Protein AF-A0A8J1TVE8-F1 (afdb_monomer_lite)

Foldseek 3Di:
DDPDPPPPPPPPPPPVVVVVVLCCLQWVVQWDWDQPDDVPGIDTDTDDAADDDPDDRNDPVSCVCRHPPDDDDDDDDPDDPDDDDDPPDDDDDPDDDDDDDPPPDDD

Radius of gyration: 25.02 Å; chains: 1; bounding box: 79×29×69 Å

Secondary structure (DSSP, 8-state):
-----S-S----TTTHHHHHHHHHHHHGGG-EEEE--TTT-EEEE--------SS-TTSHHHHHHT-TT--PPPP-----SS----TT---PPP----PPP------

Organism: Owenia fusiformis (NCBI:txid6347)

Structure (mmCIF, N/CA/C/O backbone):
data_AF-A0A8J1TVE8-F1
#
_entry.id   AF-A0A8J1TVE8-F1
#
loop_
_atom_site.group_PDB
_atom_site.id
_atom_site.type_symbol
_atom_site.label_atom_id
_atom_site.label_alt_id
_atom_site.label_comp_id
_atom_site.label_asym_id
_atom_site.label_entity_id
_atom_site.label_seq_id
_atom_site.pdbx_PDB_ins_code
_atom_site.Cartn_x
_atom_site.Cartn_y
_atom_site.Cartn_z
_atom_site.occupancy
_atom_site.B_iso_or_equiv
_atom_site.auth_seq_id
_atom_site.auth_comp_id
_atom_site.auth_asym_id
_atom_site.auth_atom_id
_atom_site.pdbx_PDB_model_num
ATOM 1 N N . MET A 1 1 ? 22.915 -6.184 45.557 1.00 38.84 1 MET A N 1
ATOM 2 C CA . MET A 1 1 ? 21.531 -6.255 45.030 1.00 38.84 1 MET A CA 1
ATOM 3 C C . MET A 1 1 ? 21.530 -5.686 43.615 1.00 38.84 1 MET A C 1
ATOM 5 O O . MET A 1 1 ? 21.576 -4.475 43.461 1.00 38.84 1 MET A O 1
ATOM 9 N N . VAL A 1 2 ? 21.570 -6.534 42.583 1.00 38.03 2 VAL A N 1
ATOM 10 C CA . VAL A 1 2 ? 21.583 -6.089 41.177 1.00 38.03 2 VAL A CA 1
ATOM 11 C C . VAL A 1 2 ? 20.168 -6.236 40.624 1.00 38.03 2 VAL A C 1
ATOM 13 O O . VAL A 1 2 ? 19.670 -7.349 40.479 1.00 38.03 2 VAL A O 1
ATOM 16 N N . ARG A 1 3 ? 19.495 -5.111 40.353 1.00 47.44 3 ARG A N 1
ATOM 17 C CA . ARG A 1 3 ? 18.222 -5.097 39.620 1.00 47.44 3 ARG A CA 1
ATOM 18 C C . ARG A 1 3 ? 18.520 -5.343 38.141 1.00 47.44 3 ARG A C 1
ATOM 20 O O . ARG A 1 3 ? 18.865 -4.417 37.413 1.00 47.44 3 ARG A O 1
ATOM 27 N N . LEU A 1 4 ? 18.392 -6.593 37.704 1.00 42.81 4 LEU A N 1
ATOM 28 C CA . LEU A 1 4 ? 18.327 -6.935 36.284 1.00 42.81 4 LEU A CA 1
ATOM 29 C C . LEU A 1 4 ? 17.038 -6.339 35.699 1.00 42.81 4 LEU A C 1
ATOM 31 O O . LEU A 1 4 ? 15.930 -6.765 36.019 1.00 42.81 4 LEU A O 1
ATOM 35 N N . SER A 1 5 ? 17.199 -5.301 34.878 1.00 48.25 5 SER A N 1
ATOM 36 C CA . SER A 1 5 ? 16.125 -4.682 34.104 1.00 48.25 5 SER A CA 1
ATOM 37 C C . SER A 1 5 ? 15.546 -5.701 33.123 1.00 48.25 5 SER A C 1
ATOM 39 O O . SER A 1 5 ? 16.208 -6.131 32.180 1.00 48.25 5 SER A O 1
ATOM 41 N N . LEU A 1 6 ? 14.284 -6.065 33.333 1.00 43.56 6 LEU A N 1
ATOM 42 C CA . LEU A 1 6 ? 13.504 -6.998 32.519 1.00 43.56 6 LEU A CA 1
ATOM 43 C C . LEU A 1 6 ? 13.029 -6.347 31.199 1.00 43.56 6 LEU A C 1
ATOM 45 O O . LEU A 1 6 ? 11.880 -6.486 30.796 1.00 43.56 6 LEU A O 1
ATOM 49 N N . ARG A 1 7 ? 13.902 -5.588 30.521 1.00 43.41 7 ARG A N 1
ATOM 50 C CA . ARG A 1 7 ? 13.625 -4.924 29.230 1.00 43.41 7 ARG A CA 1
ATOM 51 C C . ARG A 1 7 ? 14.476 -5.470 28.078 1.00 43.41 7 ARG A C 1
ATOM 53 O O . ARG A 1 7 ? 14.826 -4.732 27.168 1.00 43.41 7 ARG A O 1
ATOM 60 N N . ALA A 1 8 ? 14.823 -6.755 28.105 1.00 46.28 8 ALA A N 1
ATOM 61 C CA . ALA A 1 8 ? 15.706 -7.351 27.097 1.00 46.28 8 ALA A CA 1
ATOM 62 C C . ALA A 1 8 ? 15.230 -8.710 26.552 1.00 46.28 8 ALA A C 1
ATOM 64 O O . ALA A 1 8 ? 16.051 -9.499 26.100 1.00 46.28 8 ALA A O 1
ATOM 65 N N . LEU A 1 9 ? 13.923 -9.009 26.570 1.00 39.97 9 LEU A 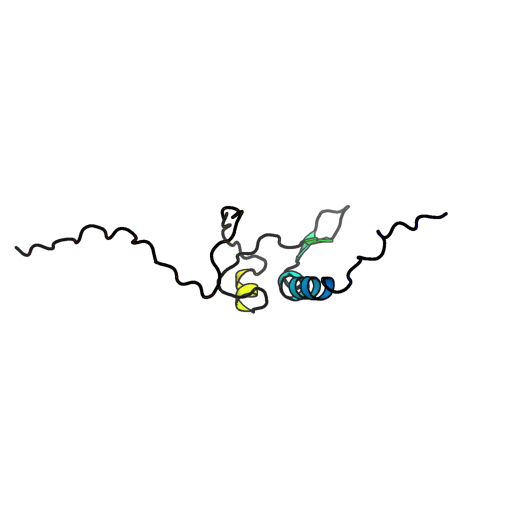N 1
ATOM 66 C CA . LEU A 1 9 ? 13.423 -10.296 26.049 1.00 39.97 9 LEU A CA 1
ATOM 67 C C . LEU A 1 9 ? 12.236 -10.224 25.083 1.00 39.97 9 LEU A C 1
ATOM 69 O O . LEU A 1 9 ? 11.818 -11.262 24.581 1.00 39.97 9 LEU A O 1
ATOM 73 N N . CYS A 1 10 ? 11.738 -9.040 24.719 1.00 41.44 10 CYS A N 1
ATOM 74 C CA . CYS A 1 10 ? 10.696 -8.942 23.692 1.00 41.44 10 CYS A CA 1
ATOM 75 C C . CYS A 1 10 ? 11.278 -8.535 22.328 1.00 41.44 10 CYS A C 1
ATOM 77 O O . CYS A 1 10 ? 10.969 -7.482 21.784 1.00 41.44 10 CYS A O 1
ATOM 79 N N . SER A 1 11 ? 12.159 -9.370 21.770 1.00 47.28 11 SER A N 1
ATOM 80 C CA . SER A 1 11 ? 12.396 -9.405 20.320 1.00 47.28 11 SER A CA 1
ATOM 81 C C . SER A 1 11 ? 11.623 -10.604 19.776 1.00 47.28 11 SER A C 1
ATOM 83 O O . SER A 1 11 ? 12.164 -11.696 19.599 1.00 47.28 11 SER A O 1
ATOM 85 N N . SER A 1 12 ? 10.310 -10.443 19.621 1.00 48.81 12 SER A N 1
ATOM 86 C CA . SER A 1 12 ? 9.426 -11.506 19.151 1.00 48.81 12 SER A CA 1
ATOM 87 C C . SER A 1 12 ? 9.733 -11.828 17.682 1.00 48.81 12 SER A C 1
ATOM 89 O O . SER A 1 12 ? 9.385 -11.112 16.747 1.00 48.81 12 SER A O 1
ATOM 91 N N . LYS A 1 13 ? 10.408 -12.957 17.458 1.00 51.09 13 LYS A N 1
ATOM 92 C CA . LYS A 1 13 ? 10.749 -13.493 16.130 1.00 51.09 13 LYS A CA 1
ATOM 93 C C . LYS A 1 13 ? 9.527 -14.002 15.329 1.00 51.09 13 LYS A C 1
ATOM 95 O O . LYS A 1 13 ? 9.715 -14.527 14.240 1.00 51.09 13 LYS A O 1
ATOM 100 N N . GLY A 1 14 ? 8.300 -13.848 15.840 1.00 51.44 14 GLY A N 1
ATOM 101 C CA . GLY A 1 14 ? 7.071 -14.412 15.259 1.00 51.44 14 GLY A CA 1
ATOM 102 C C . GLY A 1 14 ? 6.380 -13.553 14.192 1.00 51.44 14 GLY A C 1
ATOM 103 O O . GLY A 1 14 ? 5.870 -14.101 13.223 1.00 51.44 14 GLY A O 1
ATOM 104 N N . PHE A 1 15 ? 6.412 -12.219 14.303 1.00 53.16 15 PHE A N 1
ATOM 105 C CA . PHE A 1 15 ? 5.717 -11.336 13.344 1.00 53.16 15 PHE A CA 1
ATOM 106 C C . PHE A 1 15 ? 6.475 -11.130 12.021 1.00 53.16 15 PHE A C 1
ATOM 108 O O . PHE A 1 15 ? 5.878 -10.819 10.998 1.00 53.16 15 PHE A O 1
ATOM 115 N N . LYS A 1 16 ? 7.787 -11.396 11.994 1.00 64.94 16 LYS A N 1
ATOM 116 C CA . LYS A 1 16 ? 8.632 -11.122 10.819 1.00 64.94 16 LYS A CA 1
ATOM 117 C C . LYS A 1 16 ? 8.395 -12.059 9.634 1.00 64.94 16 LYS A C 1
ATOM 119 O O . LYS A 1 16 ? 8.815 -11.726 8.533 1.00 64.94 16 LYS A O 1
ATOM 124 N N . TYR A 1 17 ? 7.810 -13.242 9.835 1.00 74.38 17 TYR A N 1
ATOM 125 C CA . TYR A 1 17 ? 7.579 -14.176 8.727 1.00 74.38 17 TYR A CA 1
ATOM 126 C C . TYR A 1 17 ? 6.461 -13.683 7.813 1.00 74.38 17 TYR A C 1
ATOM 128 O O . TYR A 1 17 ? 6.648 -13.639 6.600 1.00 74.38 17 TYR A O 1
ATOM 136 N N . TRP A 1 18 ? 5.325 -13.301 8.401 1.00 71.88 18 TRP A N 1
ATOM 137 C CA . TRP A 1 18 ? 4.154 -12.878 7.643 1.00 71.88 18 TRP A CA 1
ATOM 138 C C . TRP A 1 18 ? 4.418 -11.562 6.914 1.00 71.88 18 TRP A C 1
ATOM 140 O O . TRP A 1 18 ? 4.226 -11.519 5.705 1.00 71.88 18 TRP A O 1
ATOM 150 N N . ASP A 1 19 ? 4.990 -10.559 7.588 1.00 74.94 19 ASP A N 1
ATOM 151 C CA . ASP A 1 19 ? 5.379 -9.293 6.948 1.00 74.94 19 ASP A CA 1
ATOM 152 C C . ASP A 1 19 ? 6.337 -9.533 5.774 1.00 74.94 19 ASP A C 1
ATOM 154 O O . ASP A 1 19 ? 6.115 -9.065 4.662 1.00 74.94 19 ASP A O 1
ATOM 158 N N . ARG A 1 20 ? 7.364 -10.368 5.974 1.00 77.75 20 ARG A N 1
ATOM 159 C CA . ARG A 1 20 ? 8.345 -10.686 4.929 1.00 77.75 20 ARG A CA 1
ATOM 160 C C . ARG A 1 20 ? 7.739 -11.492 3.781 1.00 77.75 20 ARG A C 1
ATOM 162 O O . ARG A 1 20 ? 8.199 -11.365 2.649 1.00 77.75 20 ARG A O 1
ATOM 169 N N . TRP A 1 21 ? 6.743 -12.333 4.057 1.00 81.00 21 TRP A N 1
ATOM 170 C CA . TRP A 1 21 ? 6.008 -13.072 3.034 1.00 81.00 21 TRP A CA 1
ATOM 171 C C . TRP A 1 21 ? 5.102 -12.140 2.227 1.00 81.00 21 TRP A C 1
ATOM 173 O O . TRP A 1 21 ? 5.164 -12.172 1.000 1.00 81.00 21 TRP A O 1
ATOM 183 N N . VAL A 1 22 ? 4.337 -11.269 2.892 1.00 75.81 22 VAL A N 1
ATOM 184 C CA . VAL A 1 22 ? 3.488 -10.260 2.244 1.00 75.81 22 VAL A CA 1
ATOM 185 C C . VAL A 1 22 ? 4.340 -9.322 1.396 1.00 75.81 22 VAL A C 1
ATOM 187 O O . VAL A 1 22 ? 4.021 -9.125 0.226 1.00 75.81 22 VAL A O 1
ATOM 190 N N . ASP A 1 23 ? 5.460 -8.826 1.921 1.00 77.19 23 ASP A N 1
ATOM 191 C CA . ASP A 1 23 ? 6.389 -7.974 1.175 1.00 77.19 23 ASP A CA 1
ATOM 192 C C . ASP A 1 23 ? 6.962 -8.689 -0.049 1.00 77.19 23 ASP A C 1
ATOM 194 O O . ASP A 1 23 ? 7.098 -8.114 -1.134 1.00 77.19 23 ASP A O 1
ATOM 198 N N . ARG A 1 24 ? 7.284 -9.978 0.102 1.00 76.62 24 ARG A N 1
ATOM 199 C CA . ARG A 1 24 ? 7.797 -10.785 -1.000 1.00 76.62 24 ARG A CA 1
ATOM 200 C C . ARG A 1 24 ? 6.737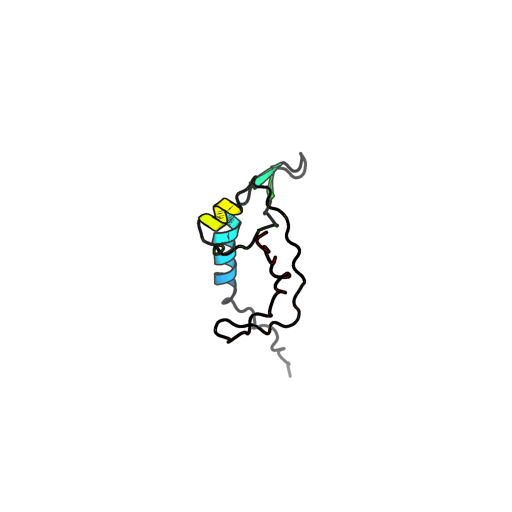 -10.979 -2.078 1.00 76.62 24 ARG A C 1
ATOM 202 O O . ARG A 1 24 ? 7.028 -10.721 -3.242 1.00 76.62 24 ARG A O 1
ATOM 209 N N . GLU A 1 25 ? 5.534 -11.415 -1.727 1.00 74.31 25 GLU A N 1
ATOM 210 C CA . GLU A 1 25 ? 4.480 -11.681 -2.713 1.00 74.31 25 GLU A CA 1
ATOM 211 C C . GLU A 1 25 ? 3.932 -10.399 -3.348 1.00 74.31 25 GLU A C 1
ATOM 213 O O . GLU A 1 25 ? 3.599 -10.392 -4.534 1.00 74.31 25 GLU A O 1
ATOM 218 N N . THR A 1 26 ? 3.877 -9.307 -2.586 1.00 70.50 26 THR A N 1
ATOM 219 C CA . THR A 1 26 ? 3.251 -8.057 -3.030 1.00 70.50 26 THR A CA 1
ATOM 220 C C . THR A 1 26 ? 4.241 -7.135 -3.745 1.00 70.50 26 THR A C 1
ATOM 222 O O . THR A 1 26 ? 3.894 -6.545 -4.768 1.00 70.50 26 THR A O 1
ATOM 225 N N . PHE A 1 27 ? 5.482 -7.011 -3.255 1.00 69.06 27 PHE A N 1
ATOM 226 C CA . PHE A 1 27 ? 6.390 -5.929 -3.671 1.00 69.06 27 PHE A CA 1
ATOM 227 C C . PHE A 1 27 ? 7.677 -6.397 -4.361 1.00 69.06 27 PHE A C 1
ATOM 229 O O . PHE A 1 27 ? 8.200 -5.671 -5.209 1.00 69.06 27 PHE A O 1
ATOM 236 N N . SER A 1 28 ? 8.180 -7.609 -4.079 1.00 67.00 28 SER A N 1
ATOM 237 C CA . SER A 1 28 ? 9.491 -8.046 -4.606 1.00 67.00 28 SER A CA 1
ATOM 238 C C . SER A 1 28 ? 9.573 -8.082 -6.136 1.00 67.00 28 SER A C 1
ATOM 240 O O . SER A 1 28 ? 10.625 -7.803 -6.706 1.00 67.00 28 SER A O 1
ATOM 242 N N . LYS A 1 29 ? 8.452 -8.367 -6.808 1.00 64.56 29 LYS A N 1
ATOM 243 C CA . LYS A 1 29 ? 8.373 -8.481 -8.273 1.00 64.56 29 LYS A CA 1
ATOM 244 C C . LYS A 1 29 ? 8.231 -7.137 -8.993 1.00 64.56 29 LYS A C 1
ATOM 246 O O . LYS A 1 29 ? 8.317 -7.097 -10.215 1.00 64.56 29 LYS A O 1
ATOM 251 N N . GLN A 1 30 ? 7.983 -6.045 -8.266 1.00 68.38 30 GLN A N 1
ATOM 252 C CA . GLN A 1 30 ? 7.708 -4.726 -8.851 1.00 68.38 30 GLN A CA 1
ATOM 253 C C . GLN A 1 30 ? 8.875 -3.738 -8.721 1.00 68.38 30 GLN A C 1
ATOM 255 O O . GLN A 1 30 ? 8.746 -2.577 -9.119 1.00 68.38 30 GLN A O 1
ATOM 260 N N . ARG A 1 31 ? 10.019 -4.189 -8.197 1.00 75.94 31 ARG A N 1
ATOM 261 C CA . ARG A 1 31 ? 11.256 -3.407 -8.171 1.00 75.94 31 ARG A CA 1
ATOM 262 C C . ARG A 1 31 ? 11.782 -3.213 -9.582 1.00 75.94 31 ARG A C 1
ATOM 264 O O . ARG A 1 31 ? 11.834 -4.154 -10.370 1.00 75.94 31 ARG A O 1
ATOM 271 N N . TYR A 1 32 ? 12.215 -1.999 -9.888 1.00 77.00 32 TYR A N 1
ATOM 272 C CA . TYR A 1 32 ? 12.920 -1.713 -11.132 1.00 77.00 32 TYR A CA 1
ATOM 273 C C . TYR A 1 32 ? 14.234 -1.001 -10.836 1.00 77.00 32 TYR A C 1
ATOM 275 O O . TYR A 1 32 ? 14.359 -0.245 -9.868 1.00 77.00 32 TYR A O 1
ATOM 283 N N . ARG A 1 33 ? 15.239 -1.256 -11.675 1.00 84.06 33 ARG A N 1
ATOM 284 C CA . ARG A 1 33 ? 16.538 -0.598 -11.567 1.00 84.06 33 ARG A CA 1
ATOM 285 C C . ARG A 1 33 ? 16.487 0.725 -12.310 1.00 84.06 33 ARG A C 1
ATOM 287 O O . ARG A 1 33 ? 16.195 0.767 -13.502 1.00 84.06 33 ARG A O 1
ATOM 294 N N . LYS A 1 34 ? 16.799 1.805 -11.602 1.00 85.81 34 LYS A N 1
ATOM 295 C CA . LYS A 1 34 ? 16.980 3.134 -12.181 1.00 85.81 34 LYS A CA 1
ATOM 296 C C . LYS A 1 34 ? 18.438 3.539 -12.020 1.00 85.81 34 LYS A C 1
ATOM 298 O O . LYS A 1 34 ? 19.034 3.336 -10.963 1.00 85.81 34 LYS A O 1
ATOM 303 N N . TRP A 1 35 ? 19.009 4.127 -13.063 1.00 89.25 35 TRP A N 1
ATOM 304 C CA . TRP A 1 35 ? 20.297 4.800 -12.959 1.00 89.25 35 TRP A CA 1
ATOM 305 C C . TRP A 1 35 ? 20.121 6.122 -12.203 1.00 89.25 35 TRP A C 1
ATOM 307 O O . TRP A 1 35 ? 19.326 6.972 -12.611 1.00 89.25 35 TRP A O 1
ATOM 317 N N . CYS A 1 36 ? 20.834 6.287 -11.089 1.00 87.81 36 CYS A N 1
ATOM 318 C CA . CYS A 1 36 ? 20.743 7.470 -10.227 1.00 87.81 36 CYS A CA 1
ATOM 319 C C . CYS A 1 36 ? 21.937 8.425 -10.384 1.00 87.81 36 CYS A C 1
ATOM 321 O O . CYS A 1 36 ? 22.064 9.371 -9.612 1.00 87.81 36 CYS A O 1
ATOM 323 N N . GLY A 1 37 ? 22.786 8.202 -11.389 1.00 91.00 37 GLY A N 1
ATOM 324 C CA . GLY A 1 37 ? 23.941 9.043 -11.695 1.00 91.00 37 GLY A CA 1
ATOM 325 C C . GLY A 1 37 ? 25.281 8.338 -11.459 1.00 91.00 37 GLY A C 1
ATOM 326 O O . GLY A 1 37 ? 25.318 7.250 -10.886 1.00 91.00 37 GLY A O 1
ATOM 327 N N . PRO A 1 38 ? 26.390 8.958 -11.892 1.00 89.94 38 PRO A N 1
ATOM 328 C CA . PRO A 1 38 ? 27.715 8.332 -11.925 1.00 89.94 38 PRO A CA 1
ATOM 329 C C . PRO A 1 38 ? 28.307 8.018 -10.545 1.00 89.94 38 PRO A C 1
ATOM 331 O O . PRO A 1 38 ? 29.079 7.076 -10.430 1.00 89.94 38 PRO A O 1
ATOM 334 N N . LEU A 1 39 ? 27.931 8.762 -9.499 1.00 91.44 39 LEU A N 1
ATOM 335 C CA . LEU A 1 39 ? 28.442 8.549 -8.136 1.00 91.44 39 LEU A CA 1
ATOM 336 C C . LEU A 1 39 ? 27.655 7.488 -7.351 1.00 91.44 39 LEU A C 1
ATOM 338 O O . LEU A 1 39 ? 28.222 6.786 -6.524 1.00 91.44 39 LEU A O 1
ATOM 342 N N . VAL A 1 40 ? 26.344 7.381 -7.593 1.00 91.50 40 VAL A N 1
ATOM 343 C CA . VAL A 1 40 ? 25.451 6.450 -6.875 1.00 91.50 40 VAL A CA 1
ATOM 344 C C . VAL A 1 40 ? 25.342 5.111 -7.603 1.00 91.50 40 VAL A C 1
ATOM 346 O O . VAL A 1 40 ? 25.217 4.062 -6.978 1.00 91.50 40 VAL A O 1
ATOM 349 N N . GLY A 1 41 ? 25.374 5.140 -8.934 1.00 93.88 41 GLY A N 1
ATOM 350 C CA . GLY A 1 41 ? 25.202 3.965 -9.769 1.00 93.88 41 GLY A CA 1
ATOM 351 C C . GLY A 1 41 ? 23.742 3.533 -9.927 1.00 93.88 41 GLY A C 1
ATOM 352 O O . GLY A 1 41 ? 22.796 4.330 -9.878 1.00 93.88 41 GLY A O 1
ATOM 353 N N . TRP A 1 42 ? 23.558 2.237 -10.167 1.00 90.31 42 TRP A N 1
ATOM 354 C CA . TRP A 1 42 ? 22.244 1.620 -10.313 1.00 90.31 42 TRP A CA 1
ATOM 355 C C . TRP A 1 42 ? 21.600 1.389 -8.954 1.00 90.31 42 TRP A C 1
ATOM 357 O O . TRP A 1 42 ? 22.172 0.704 -8.109 1.00 90.31 42 TRP A O 1
ATOM 367 N N . LYS A 1 43 ? 20.370 1.870 -8.785 1.00 87.44 43 LYS A N 1
ATOM 368 C CA . LYS A 1 43 ? 19.583 1.650 -7.574 1.00 87.44 43 LYS A CA 1
ATOM 369 C C . LYS A 1 43 ? 18.294 0.906 -7.898 1.00 87.44 43 LYS A C 1
ATOM 371 O O . LYS A 1 43 ? 17.624 1.216 -8.884 1.00 87.44 43 LYS A O 1
ATOM 376 N N . GLU A 1 44 ? 17.943 -0.059 -7.056 1.00 85.56 44 GLU A N 1
ATOM 377 C CA . GLU A 1 44 ? 16.602 -0.640 -7.045 1.00 85.56 44 GLU A CA 1
ATOM 378 C C . GLU A 1 44 ? 15.642 0.346 -6.384 1.00 85.56 44 GLU A C 1
ATOM 380 O O . GLU A 1 44 ? 15.863 0.794 -5.257 1.00 85.56 44 GLU A O 1
ATOM 385 N N . ILE A 1 45 ? 14.605 0.735 -7.118 1.00 80.56 45 ILE A N 1
ATOM 386 C CA . ILE A 1 45 ? 13.562 1.617 -6.613 1.00 80.56 45 ILE A CA 1
ATOM 387 C C . ILE A 1 45 ? 12.323 0.778 -6.346 1.00 80.56 45 ILE A C 1
ATOM 389 O O . ILE A 1 45 ? 11.796 0.117 -7.245 1.00 80.56 45 ILE A O 1
ATOM 393 N N . ASP A 1 46 ? 11.852 0.856 -5.104 1.00 77.19 46 ASP A N 1
ATOM 394 C CA . ASP A 1 46 ? 10.548 0.347 -4.715 1.00 77.19 46 ASP A CA 1
ATOM 395 C C . ASP A 1 46 ? 9.454 1.303 -5.206 1.00 77.19 46 ASP A C 1
ATOM 397 O O . ASP A 1 46 ? 9.513 2.532 -5.037 1.00 77.19 46 ASP A O 1
ATOM 401 N N . ARG A 1 47 ? 8.410 0.732 -5.808 1.00 75.12 47 ARG A N 1
ATOM 402 C CA . ARG A 1 47 ? 7.159 1.464 -6.000 1.00 75.12 47 ARG A CA 1
ATOM 403 C C . ARG A 1 47 ? 6.571 1.755 -4.621 1.00 75.12 47 ARG A C 1
ATOM 405 O O . ARG A 1 47 ? 6.718 0.959 -3.714 1.00 75.12 47 ARG A O 1
ATOM 412 N N . HIS A 1 48 ? 5.941 2.909 -4.466 1.00 71.81 48 HIS A N 1
ATOM 413 C CA . HIS A 1 48 ? 5.408 3.388 -3.183 1.00 71.81 48 HIS A CA 1
ATOM 414 C C . HIS A 1 48 ? 3.906 3.701 -3.264 1.00 71.81 48 HIS A C 1
ATO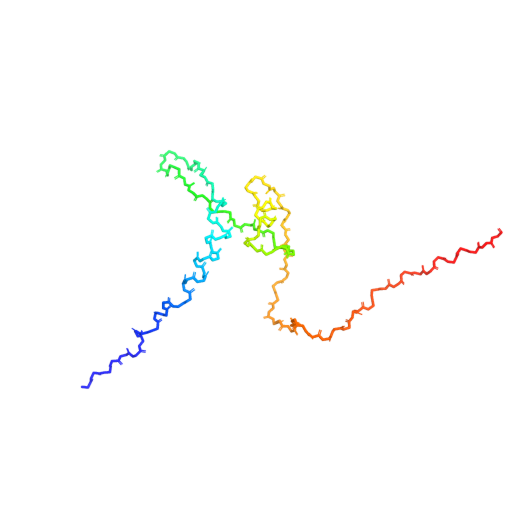M 416 O O . HIS A 1 48 ? 3.306 4.164 -2.303 1.00 71.81 48 HIS A O 1
ATOM 422 N N . TRP A 1 49 ? 3.290 3.475 -4.427 1.00 79.94 49 TRP A N 1
ATOM 423 C CA . TRP A 1 49 ? 1.921 3.880 -4.731 1.00 79.94 49 TRP A CA 1
ATOM 424 C C . TRP A 1 49 ? 1.174 2.739 -5.425 1.00 79.94 49 TRP A C 1
ATOM 426 O O . TRP A 1 49 ? 1.257 2.562 -6.646 1.00 79.94 49 TRP A O 1
ATOM 436 N N . TRP A 1 50 ? 0.461 1.962 -4.612 1.00 85.19 50 TRP A N 1
ATOM 437 C CA . TRP A 1 50 ? -0.414 0.871 -5.037 1.00 85.19 50 TRP A CA 1
ATOM 438 C C . TRP A 1 50 ? -1.877 1.294 -4.937 1.00 85.19 50 TRP A C 1
ATOM 440 O O . TRP A 1 50 ? -2.264 1.969 -3.984 1.00 85.19 50 TRP A O 1
ATOM 450 N N . SER A 1 51 ? -2.685 0.887 -5.916 1.00 88.50 51 SER A N 1
ATOM 451 C CA . SER A 1 51 ? -4.142 1.000 -5.844 1.00 88.50 51 SER A CA 1
ATOM 452 C C . SER A 1 51 ? -4.701 -0.292 -5.268 1.00 88.50 51 SER A C 1
ATOM 454 O O . SER A 1 51 ? -4.508 -1.365 -5.851 1.00 88.50 51 SER A O 1
ATOM 456 N N . TYR A 1 52 ? -5.375 -0.181 -4.125 1.00 89.62 52 TYR A N 1
ATOM 457 C CA . TYR A 1 52 ? -6.084 -1.286 -3.494 1.00 89.62 52 TYR A CA 1
ATOM 458 C C . TYR A 1 52 ? -7.513 -1.337 -4.032 1.00 89.62 52 TYR A C 1
ATOM 460 O O . TYR A 1 52 ? -8.292 -0.415 -3.809 1.00 89.62 52 TYR A O 1
ATOM 468 N N . ASN A 1 53 ? -7.821 -2.414 -4.755 1.00 90.00 53 ASN A N 1
ATOM 469 C CA . ASN A 1 53 ? -9.147 -2.697 -5.304 1.00 90.00 53 ASN A CA 1
ATOM 470 C C . ASN A 1 53 ? -9.700 -3.971 -4.635 1.00 90.00 53 ASN A C 1
ATOM 472 O O . ASN A 1 53 ? -9.191 -4.425 -3.613 1.00 90.00 53 ASN A O 1
ATOM 476 N N . GLU A 1 54 ? -10.718 -4.584 -5.233 1.00 92.62 54 GLU A N 1
ATOM 477 C CA . GLU A 1 54 ? -11.335 -5.827 -4.747 1.00 92.62 54 GLU A CA 1
ATOM 478 C C . GLU A 1 54 ? -10.371 -7.030 -4.754 1.00 92.62 54 GLU A C 1
ATOM 480 O O . GLU A 1 54 ? -10.504 -7.962 -3.957 1.00 92.62 54 GLU A O 1
ATOM 485 N N . HIS A 1 55 ? -9.377 -7.013 -5.645 1.00 92.50 55 HIS A N 1
ATOM 486 C CA . HIS A 1 55 ? -8.386 -8.077 -5.765 1.00 92.50 55 HIS A CA 1
ATOM 487 C C . HIS A 1 55 ? -7.381 -8.048 -4.613 1.00 92.50 55 HIS A C 1
ATOM 489 O O . HIS A 1 55 ? -6.828 -7.005 -4.260 1.00 92.50 55 HIS A O 1
ATOM 495 N N . ARG A 1 56 ? -7.087 -9.228 -4.058 1.00 89.19 56 ARG A N 1
ATOM 496 C CA . ARG A 1 56 ? -6.124 -9.359 -2.959 1.00 89.19 56 ARG A CA 1
ATOM 497 C C . ARG A 1 56 ? -4.693 -9.087 -3.449 1.00 89.19 56 ARG A C 1
ATOM 499 O O . ARG A 1 56 ? -4.377 -9.454 -4.580 1.00 89.19 56 ARG A O 1
ATOM 506 N N . PRO A 1 57 ? -3.794 -8.553 -2.605 1.00 85.81 57 PRO A N 1
ATOM 507 C CA . PRO A 1 57 ? -2.461 -8.120 -3.042 1.00 85.81 57 PRO A CA 1
ATOM 508 C C . PRO A 1 57 ? -1.583 -9.205 -3.696 1.00 85.81 57 PRO A C 1
ATOM 510 O O . PRO A 1 57 ? -0.781 -8.911 -4.578 1.00 85.81 57 PRO A O 1
ATOM 513 N N . TRP A 1 58 ? -1.755 -10.471 -3.305 1.00 83.75 58 TRP A N 1
ATOM 514 C CA . TRP A 1 58 ? -0.989 -11.617 -3.823 1.00 83.75 58 TRP A CA 1
ATOM 515 C C . TRP A 1 58 ? -1.606 -12.281 -5.066 1.00 83.75 58 TRP A C 1
ATOM 517 O O . TRP A 1 58 ? -1.164 -13.353 -5.475 1.00 83.75 58 TRP A O 1
ATOM 527 N N . THR A 1 59 ? -2.648 -11.689 -5.650 1.00 88.31 59 THR A N 1
ATOM 528 C CA . THR A 1 59 ? -3.303 -12.215 -6.858 1.00 88.31 59 THR A CA 1
ATOM 529 C C . THR A 1 59 ? -2.664 -11.658 -8.129 1.00 88.31 59 THR A C 1
ATOM 531 O O . THR A 1 59 ? -2.092 -10.563 -8.127 1.00 88.31 59 THR A O 1
ATOM 534 N N . ALA A 1 60 ? -2.749 -12.413 -9.227 1.00 88.19 60 ALA A N 1
ATOM 535 C CA . ALA A 1 60 ? -2.164 -12.011 -10.505 1.00 88.19 60 ALA A CA 1
ATOM 536 C C . ALA A 1 60 ? -2.845 -10.751 -11.066 1.00 88.19 60 ALA A C 1
ATOM 538 O O . ALA A 1 60 ? -2.181 -9.874 -11.614 1.00 88.19 60 ALA A O 1
ATOM 539 N N . GLU A 1 61 ? -4.154 -10.618 -10.858 1.00 90.62 61 GLU A N 1
ATOM 540 C CA . GLU A 1 61 ? -4.959 -9.476 -11.285 1.00 90.62 61 GLU A CA 1
ATOM 541 C C . GLU A 1 61 ? -4.508 -8.190 -10.585 1.00 90.62 61 GLU A C 1
ATOM 543 O O . GLU A 1 61 ? -4.320 -7.153 -11.228 1.00 90.62 61 GLU A O 1
ATOM 548 N N . PHE A 1 62 ? -4.255 -8.260 -9.272 1.00 89.38 62 PHE A N 1
ATOM 549 C CA . PHE A 1 62 ? -3.716 -7.132 -8.514 1.00 89.38 62 PHE A CA 1
ATOM 550 C C . PHE A 1 62 ? -2.322 -6.728 -9.010 1.00 89.38 62 PHE A C 1
ATOM 552 O O . PHE A 1 62 ? -2.039 -5.535 -9.176 1.00 89.38 62 PHE A O 1
ATOM 559 N N . GLN A 1 63 ? -1.454 -7.712 -9.264 1.00 85.62 63 GLN A N 1
ATOM 560 C CA . GLN A 1 63 ? -0.097 -7.476 -9.759 1.00 85.62 63 GLN A CA 1
ATOM 561 C C . GLN A 1 63 ? -0.103 -6.838 -11.151 1.00 85.62 63 GLN A C 1
ATOM 563 O O . GLN A 1 63 ? 0.662 -5.902 -11.388 1.00 85.62 63 GLN A O 1
ATOM 568 N N . GLU A 1 64 ? -0.985 -7.287 -12.046 1.00 87.94 64 GLU A N 1
ATOM 569 C CA . GLU A 1 64 ? -1.126 -6.736 -13.395 1.00 87.94 64 GLU A CA 1
ATOM 570 C C . GLU A 1 64 ? -1.729 -5.325 -13.373 1.00 87.94 64 GLU A C 1
ATOM 572 O O . GLU A 1 64 ? -1.290 -4.447 -14.123 1.00 87.94 64 GLU A O 1
ATOM 577 N N . HIS A 1 65 ? -2.690 -5.054 -12.484 1.00 88.25 65 HIS A N 1
ATOM 578 C CA . HIS A 1 65 ? -3.240 -3.708 -12.300 1.00 88.25 65 HIS A CA 1
ATOM 579 C C . HIS A 1 65 ? -2.189 -2.724 -11.764 1.00 88.25 65 HIS A C 1
ATOM 581 O O . HIS A 1 65 ? -2.128 -1.572 -12.193 1.00 88.25 65 HIS A O 1
ATOM 587 N N . ASN A 1 66 ? -1.315 -3.180 -10.865 1.00 86.81 66 ASN A N 1
ATOM 588 C CA . ASN A 1 66 ? -0.259 -2.365 -10.260 1.00 86.81 66 ASN A CA 1
ATOM 589 C C . ASN A 1 66 ? 1.110 -2.498 -10.954 1.00 86.81 66 ASN A C 1
ATOM 591 O O . ASN A 1 66 ? 2.125 -2.044 -10.417 1.00 86.81 66 ASN A O 1
ATOM 595 N N . ARG A 1 67 ? 1.158 -3.090 -12.154 1.00 84.12 67 ARG A N 1
ATOM 596 C CA . ARG A 1 67 ? 2.400 -3.350 -12.893 1.00 84.12 67 ARG A CA 1
ATOM 597 C C . ARG A 1 67 ? 3.230 -2.077 -13.101 1.00 84.12 67 ARG A C 1
ATOM 599 O O . ARG A 1 67 ? 2.702 -0.977 -13.304 1.00 84.12 67 ARG A O 1
ATOM 606 N N . ALA A 1 68 ? 4.554 -2.226 -13.059 1.00 78.50 68 ALA A N 1
ATOM 607 C CA . ALA A 1 68 ? 5.489 -1.143 -13.354 1.00 78.50 68 ALA A CA 1
ATOM 608 C C . ALA A 1 68 ? 5.216 -0.549 -14.750 1.00 78.50 68 ALA A C 1
ATOM 610 O O . ALA A 1 68 ? 5.021 -1.284 -15.716 1.00 78.50 68 ALA A O 1
ATOM 611 N N . GLY A 1 69 ? 5.165 0.782 -14.838 1.00 78.81 69 GLY A N 1
ATOM 612 C CA . GLY A 1 69 ? 4.832 1.514 -16.066 1.00 78.81 69 GLY A CA 1
ATOM 613 C C . GLY A 1 69 ? 3.354 1.897 -16.216 1.00 78.81 69 GLY A C 1
ATOM 614 O O . GLY A 1 69 ? 3.055 2.808 -16.981 1.00 78.81 69 GLY A O 1
ATOM 615 N N . LYS A 1 70 ? 2.429 1.289 -15.456 1.00 82.81 70 LYS A N 1
ATOM 616 C CA . LYS A 1 70 ? 1.032 1.753 -15.408 1.00 82.81 70 LYS A CA 1
ATOM 617 C C . LYS A 1 70 ? 0.879 2.934 -14.452 1.00 82.81 70 LYS A C 1
ATOM 619 O O . LYS A 1 70 ? 1.252 2.842 -13.279 1.00 82.81 70 LYS A O 1
ATOM 624 N N . ASN A 1 71 ? 0.294 4.023 -14.947 1.00 80.19 71 ASN A N 1
ATOM 625 C CA . ASN A 1 71 ? -0.005 5.225 -14.172 1.00 80.19 71 ASN A CA 1
ATOM 626 C C . ASN A 1 71 ? -1.431 5.171 -13.617 1.00 80.19 71 ASN A C 1
ATOM 628 O O . ASN A 1 71 ? -2.363 5.707 -14.208 1.00 80.19 71 ASN A O 1
ATOM 632 N N . ASN A 1 72 ? -1.588 4.519 -12.466 1.00 84.19 72 ASN A N 1
ATOM 633 C CA . ASN A 1 72 ? -2.852 4.500 -11.734 1.00 84.19 72 ASN A CA 1
ATOM 634 C C . ASN A 1 72 ? -3.128 5.864 -11.084 1.00 84.19 72 ASN A C 1
ATOM 636 O O . ASN A 1 72 ? -2.220 6.511 -10.549 1.00 84.19 72 ASN A O 1
ATOM 640 N N . LYS A 1 73 ? -4.396 6.291 -11.114 1.00 86.62 73 LYS A N 1
ATOM 641 C CA . LYS A 1 73 ? -4.856 7.499 -10.422 1.00 86.62 73 LYS A CA 1
ATOM 642 C C . LYS A 1 73 ? -4.649 7.337 -8.914 1.00 86.62 73 LYS A C 1
ATOM 644 O O . LYS A 1 73 ? -4.875 6.267 -8.359 1.00 86.62 73 LYS A O 1
ATOM 649 N N . ARG A 1 74 ? -4.226 8.415 -8.252 1.00 86.12 74 ARG A N 1
ATOM 650 C CA . ARG A 1 74 ? -4.081 8.445 -6.795 1.00 86.12 74 ARG A CA 1
ATOM 651 C C . ARG A 1 74 ? -5.434 8.725 -6.155 1.00 86.12 74 ARG A C 1
ATOM 653 O O . ARG A 1 74 ? -6.069 9.727 -6.483 1.00 86.12 74 ARG A O 1
ATOM 660 N N . TYR A 1 75 ? -5.835 7.851 -5.242 1.00 87.88 75 TYR A N 1
ATOM 661 C CA . TYR A 1 75 ? -7.000 8.050 -4.394 1.00 87.88 75 TYR A CA 1
ATOM 662 C C . TYR A 1 75 ? -6.517 8.475 -3.014 1.00 87.88 75 TYR A C 1
ATOM 664 O O . TYR A 1 75 ? -5.798 7.736 -2.345 1.00 87.88 75 TYR A O 1
ATOM 672 N N . PHE A 1 76 ? -6.879 9.690 -2.619 1.00 90.75 76 PHE A N 1
ATOM 673 C CA . PHE A 1 76 ? -6.694 10.147 -1.252 1.00 90.75 76 PHE A CA 1
ATOM 674 C C . PHE A 1 76 ? -7.945 9.752 -0.481 1.00 90.75 76 PHE A C 1
ATOM 676 O O . PHE A 1 76 ? -9.043 10.187 -0.819 1.00 90.75 76 PHE A O 1
ATOM 683 N N . VAL A 1 77 ? -7.771 8.869 0.495 1.00 90.81 77 VAL A N 1
ATOM 684 C CA . VAL A 1 77 ? -8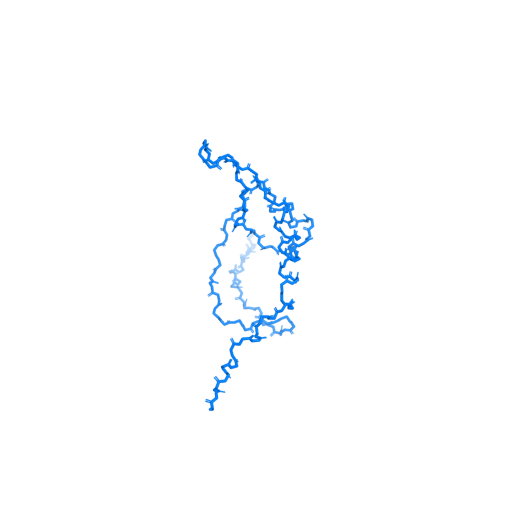.840 8.430 1.391 1.00 90.81 77 VAL A CA 1
ATOM 685 C C . VAL A 1 77 ? -8.659 9.167 2.706 1.00 90.81 77 VAL A C 1
ATOM 687 O O . VAL A 1 77 ? -7.528 9.359 3.159 1.00 90.81 77 VAL A O 1
ATOM 690 N N . GLU A 1 78 ? -9.764 9.599 3.302 1.00 93.06 78 GLU A N 1
ATOM 691 C CA . GLU A 1 78 ? -9.724 10.219 4.619 1.00 93.06 78 GLU A CA 1
ATOM 692 C C . GLU A 1 78 ? -9.200 9.211 5.651 1.00 93.06 78 GLU A C 1
ATOM 694 O O . GLU A 1 78 ? -9.650 8.060 5.680 1.00 93.06 78 GLU A O 1
ATOM 699 N N . PRO A 1 79 ? -8.228 9.601 6.491 1.00 94.38 79 PRO A N 1
ATOM 700 C CA . PRO A 1 79 ? -7.733 8.724 7.535 1.00 94.38 79 PRO A CA 1
ATOM 701 C C . PRO A 1 79 ? -8.833 8.519 8.579 1.00 94.38 79 PRO A C 1
ATOM 703 O O . PRO A 1 79 ? -9.203 9.435 9.312 1.00 94.38 79 PRO A O 1
ATOM 706 N N . ILE A 1 80 ? -9.350 7.298 8.654 1.00 92.94 80 ILE A N 1
ATOM 707 C CA . ILE A 1 80 ? -10.362 6.922 9.638 1.00 92.94 80 ILE A CA 1
ATOM 708 C C . ILE A 1 80 ? -9.655 6.616 10.959 1.00 92.94 80 ILE A C 1
ATOM 710 O O . ILE A 1 80 ? -8.789 5.743 11.017 1.00 92.94 80 ILE A O 1
ATOM 714 N N . LYS A 1 81 ? -10.018 7.350 12.016 1.00 91.62 81 LYS A N 1
ATOM 715 C CA . LYS A 1 81 ? -9.437 7.182 13.355 1.00 91.62 81 LYS A CA 1
ATOM 716 C C . LYS A 1 81 ? -9.953 5.922 14.048 1.00 91.62 81 LYS A C 1
ATOM 718 O O . LYS A 1 81 ? -9.158 5.127 14.535 1.00 91.62 81 LYS A O 1
ATOM 723 N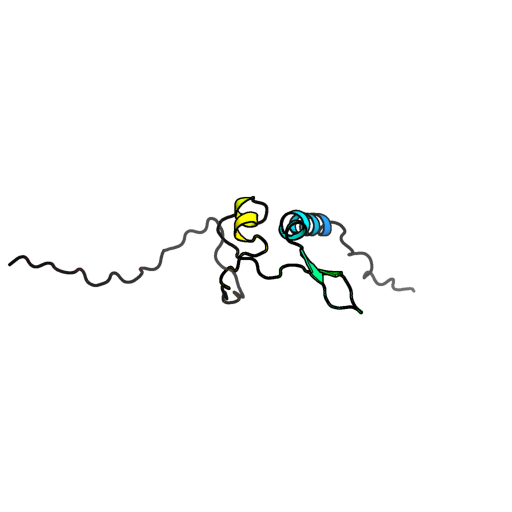 N . ASP A 1 82 ? -11.272 5.750 14.055 1.00 93.31 82 ASP A N 1
ATOM 724 C CA . ASP A 1 82 ? -11.957 4.665 14.751 1.00 93.31 82 ASP A CA 1
ATOM 725 C C . ASP A 1 82 ? -12.825 3.895 13.751 1.00 93.31 82 ASP A C 1
ATOM 727 O O . ASP A 1 82 ? -13.691 4.468 13.086 1.00 93.31 82 ASP A O 1
ATOM 731 N N . TRP A 1 83 ? -12.567 2.594 13.616 1.00 92.62 83 TRP A N 1
ATOM 732 C CA . TRP A 1 83 ? -13.291 1.730 12.686 1.00 92.62 83 TRP A CA 1
ATOM 733 C C . TRP A 1 83 ? -14.471 1.063 13.394 1.00 92.62 83 TRP A C 1
ATOM 735 O O . TRP A 1 83 ? -14.278 0.344 14.372 1.00 92.62 83 TRP A O 1
ATOM 745 N N . SER A 1 84 ? -15.690 1.287 12.901 1.00 92.06 84 SER A N 1
ATOM 746 C CA . SER A 1 84 ? -16.924 0.776 13.520 1.00 92.06 84 SER A CA 1
ATOM 747 C C . SER A 1 84 ? -17.657 -0.281 12.693 1.00 92.06 84 SER A C 1
ATOM 749 O O . SER A 1 84 ? -18.636 -0.841 13.173 1.00 92.06 84 SER A O 1
ATOM 751 N N . ILE A 1 85 ? -17.206 -0.554 11.463 1.00 92.19 85 ILE A N 1
ATOM 752 C CA . ILE A 1 85 ? -17.887 -1.452 10.524 1.00 92.19 85 ILE A CA 1
ATOM 753 C C . ILE A 1 85 ? -17.092 -2.743 10.366 1.00 92.19 85 ILE A C 1
ATOM 755 O O . ILE A 1 85 ? -15.988 -2.733 9.815 1.00 92.19 85 ILE A O 1
ATOM 759 N N . PHE A 1 86 ? -17.674 -3.868 10.770 1.00 94.69 86 PHE A N 1
ATOM 760 C CA . PHE A 1 86 ? -17.039 -5.174 10.652 1.00 94.69 86 PHE A CA 1
ATOM 761 C C . PHE A 1 86 ? -17.772 -6.080 9.669 1.00 94.69 86 PHE A C 1
ATOM 763 O O . PHE A 1 86 ? -18.948 -5.918 9.334 1.00 94.69 86 PHE A O 1
ATOM 770 N N . LYS A 1 87 ? -17.041 -7.075 9.165 1.00 93.38 87 LYS A N 1
ATOM 771 C CA . LYS A 1 87 ? -17.611 -8.076 8.271 1.00 93.38 87 LYS A CA 1
ATOM 772 C C . LYS A 1 87 ? -18.643 -8.909 9.038 1.00 93.38 87 LYS A C 1
ATOM 774 O O . LYS A 1 87 ? -18.275 -9.625 9.963 1.00 93.38 87 LYS A O 1
ATOM 779 N N . GLY A 1 88 ? -19.897 -8.867 8.591 1.00 95.00 88 GLY A N 1
ATOM 780 C CA . GLY A 1 88 ? -21.015 -9.596 9.202 1.00 95.00 88 GLY A CA 1
ATOM 781 C C . GLY A 1 88 ? -22.012 -8.704 9.945 1.00 95.00 88 GLY A C 1
ATOM 782 O O . GLY A 1 88 ? -23.095 -9.180 10.284 1.00 95.00 88 GLY A O 1
ATOM 783 N N . ASP A 1 89 ? -21.695 -7.421 10.137 1.00 96.81 89 ASP A N 1
ATOM 784 C CA . ASP A 1 89 ? -22.633 -6.462 10.718 1.00 96.81 89 ASP A CA 1
ATOM 785 C C . ASP A 1 89 ? -23.817 -6.200 9.775 1.00 96.81 89 ASP A C 1
ATOM 787 O O . ASP A 1 89 ? -23.673 -6.127 8.551 1.00 96.81 89 ASP A O 1
ATOM 791 N N . ARG A 1 90 ? -25.013 -6.027 10.353 1.00 95.19 90 ARG A N 1
ATOM 792 C CA . ARG A 1 90 ? -26.204 -5.595 9.609 1.00 95.19 90 ARG A CA 1
ATOM 793 C C . ARG A 1 90 ? -26.202 -4.075 9.516 1.00 95.19 90 ARG A C 1
ATOM 795 O O . ARG A 1 90 ? -26.325 -3.400 10.534 1.00 95.19 90 ARG A O 1
ATOM 802 N N . LEU A 1 91 ? -26.106 -3.546 8.301 1.00 91.44 91 LEU A N 1
ATOM 803 C CA . LEU A 1 91 ? -26.115 -2.109 8.035 1.00 91.44 91 LEU A CA 1
ATOM 804 C C . LEU A 1 91 ? -27.366 -1.717 7.253 1.00 91.44 91 LEU A C 1
ATOM 806 O O . LEU A 1 91 ? -27.825 -2.450 6.377 1.00 91.44 91 LEU A O 1
ATOM 810 N N . CYS A 1 92 ? -27.906 -0.541 7.564 1.00 87.25 92 CYS A N 1
ATOM 811 C CA . CYS A 1 92 ? -28.936 0.081 6.747 1.00 87.25 92 CYS A CA 1
ATOM 812 C C . CYS A 1 92 ? -28.255 0.934 5.678 1.00 87.25 92 CYS A C 1
ATOM 814 O O . CYS A 1 92 ? -27.423 1.783 6.002 1.00 87.25 92 CYS A O 1
ATOM 816 N N . VAL A 1 93 ? -28.606 0.717 4.412 1.00 86.38 93 VAL A N 1
ATOM 817 C CA . VAL A 1 93 ? -28.140 1.586 3.331 1.00 86.38 93 VAL A CA 1
ATOM 818 C C . VAL A 1 93 ? -28.890 2.915 3.455 1.00 86.38 93 VAL A C 1
ATOM 820 O O . VAL A 1 93 ? -30.125 2.914 3.397 1.00 86.38 93 VAL A O 1
ATOM 823 N N . PRO A 1 94 ? -28.194 4.051 3.647 1.00 82.56 94 PRO A N 1
ATOM 824 C CA . PRO A 1 94 ? -28.861 5.341 3.692 1.00 82.56 94 PRO A CA 1
ATOM 825 C C . PRO A 1 94 ? -29.557 5.583 2.352 1.00 82.56 94 PRO A C 1
ATOM 827 O O . PRO A 1 94 ? -28.994 5.321 1.289 1.00 82.56 94 PRO A O 1
ATOM 830 N N . ARG A 1 95 ? -30.800 6.073 2.392 1.00 83.06 95 ARG A N 1
ATOM 831 C CA . ARG A 1 95 ? -31.532 6.413 1.170 1.00 83.06 95 ARG A CA 1
ATOM 832 C C . ARG A 1 95 ? -30.804 7.548 0.459 1.00 83.06 95 ARG A C 1
ATOM 834 O O . ARG A 1 95 ? -30.838 8.688 0.913 1.00 83.06 95 ARG A O 1
ATOM 841 N N . VAL A 1 96 ? -30.156 7.229 -0.654 1.00 76.38 96 VAL A N 1
ATOM 842 C CA . VAL A 1 96 ? -29.649 8.232 -1.589 1.00 76.38 96 VAL A CA 1
ATOM 843 C C . VAL A 1 96 ? -30.870 8.806 -2.300 1.00 76.38 96 VAL A C 1
ATOM 845 O O . VAL A 1 96 ? -31.696 8.042 -2.798 1.00 76.38 96 VAL A O 1
ATOM 848 N N . GLY A 1 97 ? -31.036 10.130 -2.255 1.00 61.41 97 GLY A N 1
ATOM 849 C CA . GLY A 1 97 ? -32.238 10.816 -2.724 1.00 61.41 97 GLY A CA 1
ATOM 850 C C . GLY A 1 97 ? -32.688 10.330 -4.101 1.00 61.41 97 GLY A C 1
ATOM 851 O O . GLY A 1 97 ? -31.983 10.485 -5.094 1.00 61.41 97 GLY A O 1
ATOM 852 N N . SER A 1 98 ? -33.879 9.743 -4.147 1.00 60.78 98 SER A N 1
ATOM 853 C CA . SER A 1 98 ? -34.643 9.550 -5.370 1.00 60.78 98 SER A CA 1
ATOM 854 C C . SER A 1 98 ? -34.883 10.928 -5.984 1.00 60.78 98 SER A C 1
ATOM 856 O O . SER A 1 98 ? -35.609 11.737 -5.401 1.00 60.78 98 SER A O 1
ATOM 858 N N . GLY A 1 99 ? -34.251 11.216 -7.125 1.00 64.25 99 GLY A N 1
ATOM 859 C CA . GLY A 1 99 ? -34.627 12.372 -7.937 1.00 64.25 99 GLY A CA 1
ATOM 860 C C . GLY A 1 99 ? -36.132 12.337 -8.247 1.00 64.25 99 GLY A C 1
ATOM 861 O O . GLY A 1 99 ? -36.734 11.258 -8.209 1.00 64.25 99 GLY A O 1
ATOM 862 N N . PRO A 1 100 ? -36.767 13.492 -8.505 1.00 57.81 100 PRO A N 1
ATOM 863 C CA . PRO A 1 100 ? -38.196 13.533 -8.779 1.00 57.81 100 PRO A CA 1
ATOM 864 C C . PRO A 1 100 ? -38.528 12.617 -9.961 1.00 57.81 100 PRO A C 1
ATOM 866 O O . PRO A 1 100 ? -37.863 12.662 -10.998 1.00 57.81 100 PRO A O 1
ATOM 869 N N . LEU A 1 101 ? -39.548 11.771 -9.783 1.00 60.56 101 LEU A N 1
ATOM 870 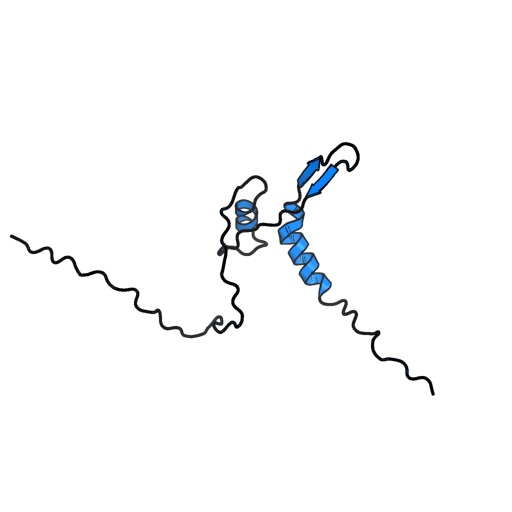C CA . LEU A 1 101 ? -40.125 10.963 -10.853 1.00 60.56 101 LEU A CA 1
ATOM 871 C C . LEU A 1 101 ? -40.520 11.914 -11.990 1.00 60.56 101 LEU A C 1
ATOM 873 O O . LEU A 1 101 ? -41.344 12.806 -11.785 1.00 60.56 101 LEU A O 1
ATOM 877 N N . GLN A 1 102 ? -39.919 11.759 -13.172 1.00 59.19 102 GLN A N 1
ATOM 878 C CA . GLN A 1 102 ? -40.408 12.453 -14.357 1.00 59.19 102 GLN A CA 1
ATOM 879 C C . GLN A 1 102 ? -41.793 11.887 -14.676 1.00 59.19 102 GLN A C 1
ATOM 881 O O . GLN A 1 102 ? -41.928 10.774 -15.182 1.00 59.19 102 GLN A O 1
ATOM 886 N N . ASN A 1 103 ? -42.831 12.644 -14.321 1.00 55.62 103 ASN A N 1
ATOM 887 C CA . ASN A 1 103 ? -44.188 12.397 -14.779 1.00 55.62 103 ASN A CA 1
ATOM 888 C C . ASN A 1 103 ? -44.219 12.699 -16.278 1.00 55.62 103 ASN A C 1
ATOM 890 O O . ASN A 1 103 ? -44.404 13.846 -16.681 1.00 55.62 103 ASN A O 1
ATOM 894 N N . ASN A 1 104 ? -44.025 11.673 -17.103 1.00 54.62 104 ASN A N 1
ATOM 895 C CA . ASN A 1 104 ? -44.324 11.748 -18.527 1.00 54.62 104 ASN A CA 1
ATOM 896 C C . ASN A 1 104 ? -45.847 11.769 -18.684 1.00 54.62 104 ASN A C 1
ATOM 898 O O . ASN A 1 104 ? -46.480 10.739 -18.913 1.00 54.62 104 ASN A O 1
ATOM 902 N N . GLY A 1 105 ? -46.435 12.948 -18.483 1.00 49.12 105 GLY A N 1
ATOM 903 C CA . GLY A 1 105 ? -47.813 13.226 -18.849 1.00 49.12 105 GLY A CA 1
ATOM 904 C C . GLY A 1 105 ? -47.960 13.048 -20.353 1.00 49.12 105 GLY A C 1
ATOM 905 O O . GLY A 1 105 ? -47.368 13.788 -21.134 1.00 49.12 105 GLY A O 1
ATOM 906 N N . SER A 1 106 ? -48.710 12.024 -20.741 1.00 55.62 106 SER A N 1
ATOM 907 C CA . SER A 1 106 ? -49.202 11.833 -22.098 1.00 55.62 106 SER A CA 1
ATOM 908 C C . SER A 1 106 ? -50.171 12.975 -22.424 1.00 55.62 106 SER A C 1
ATOM 910 O O . SER A 1 106 ? -51.147 13.163 -21.695 1.00 55.62 106 SER A O 1
ATOM 912 N N . GLN A 1 107 ? -49.879 13.744 -23.474 1.00 50.91 107 GLN A N 1
ATOM 913 C CA . GLN A 1 107 ? -50.859 14.571 -24.186 1.00 50.91 107 GLN A CA 1
ATOM 914 C C . GLN A 1 107 ? -51.250 13.866 -25.478 1.00 50.91 107 GLN A C 1
ATOM 916 O O . GLN A 1 107 ? -50.352 13.228 -26.077 1.00 50.91 107 GLN A O 1
#

Sequence (107 aa):
MVRLSLRALCSSKGFKYWDRWVDRETFSKQRYRKWCGPLVGWKEIDRHWWSYNEHRPWTAEFQEHNRAGKNNKRYFVEPIKDWSIFKGDRLCVPRVGSGPLQNNGSQ

pLDDT: mean 76.29, std 16.58, range [38.03, 96.81]